Protein AF-A0A2V5ZVC4-F1 (afdb_monomer)

Secondary structure (DSSP, 8-state):
-EEEEEEESSSPPHHHHHHHHHHHTTT-EEEEEE-TTS-SS---TTPPTT-EEEEE-HHHHHHSS-HHHHHSPSSSGGGHHHHHHHHHHTT-SEEEE--SS-SS-SS-TTTT-GGG---SS----S--------

pLDDT: mean 81.09, std 23.14, range [32.84, 98.31]

Structure (mmCIF, N/CA/C/O backbone):
data_AF-A0A2V5ZVC4-F1
#
_entry.id   AF-A0A2V5ZVC4-F1
#
loop_
_atom_site.group_PDB
_atom_site.id
_atom_site.type_symbol
_atom_site.label_atom_id
_atom_site.label_alt_id
_atom_site.label_comp_id
_atom_site.label_asym_id
_atom_site.label_entity_id
_atom_site.label_seq_id
_atom_site.pdbx_PDB_ins_code
_atom_site.Cartn_x
_atom_site.Cartn_y
_atom_site.Cartn_z
_atom_site.occupancy
_atom_site.B_iso_or_equiv
_atom_site.auth_seq_id
_atom_site.auth_comp_id
_atom_site.auth_asym_id
_atom_site.auth_atom_id
_atom_site.pdbx_PDB_model_num
ATOM 1 N N . MET A 1 1 ? -13.219 -1.556 8.756 1.00 85.31 1 MET A N 1
ATOM 2 C CA . MET A 1 1 ? -11.744 -1.547 8.774 1.00 85.31 1 MET A CA 1
ATOM 3 C C . MET A 1 1 ? -11.220 -0.409 7.910 1.00 85.31 1 MET A C 1
ATOM 5 O O . MET A 1 1 ? -11.656 -0.272 6.772 1.00 85.31 1 MET A O 1
ATOM 9 N N . PHE A 1 2 ? -10.322 0.413 8.456 1.00 91.00 2 PHE A N 1
ATOM 10 C CA . PHE A 1 2 ? -9.689 1.528 7.745 1.00 91.00 2 PHE A CA 1
ATOM 11 C C . PHE A 1 2 ? -8.360 1.079 7.133 1.00 91.00 2 PHE A C 1
ATOM 13 O O . PHE A 1 2 ? -7.593 0.376 7.796 1.00 91.00 2 PHE A O 1
ATOM 20 N N . ALA A 1 3 ? -8.062 1.508 5.909 1.00 94.94 3 ALA A N 1
ATOM 21 C CA . ALA A 1 3 ? -6.756 1.305 5.303 1.00 94.94 3 ALA A CA 1
ATOM 22 C C . ALA A 1 3 ? -6.143 2.589 4.751 1.00 94.94 3 ALA A C 1
ATOM 24 O O . ALA A 1 3 ? -6.845 3.451 4.228 1.00 94.94 3 ALA A O 1
ATOM 25 N N . ALA A 1 4 ? -4.818 2.678 4.808 1.00 96.44 4 ALA A N 1
ATOM 26 C CA . ALA A 1 4 ? -4.054 3.610 3.998 1.00 96.44 4 ALA A CA 1
ATOM 27 C C . ALA A 1 4 ? -3.289 2.859 2.904 1.00 96.44 4 ALA A C 1
ATOM 29 O O . ALA A 1 4 ? -2.790 1.756 3.135 1.00 96.44 4 ALA A O 1
ATOM 30 N N . VAL A 1 5 ? -3.166 3.465 1.726 1.00 97.44 5 VAL A N 1
ATOM 31 C CA . VAL A 1 5 ? -2.382 2.924 0.612 1.00 97.44 5 VAL A CA 1
ATOM 32 C C . VAL A 1 5 ? -1.302 3.906 0.185 1.00 97.44 5 VAL A C 1
ATOM 34 O O . VAL A 1 5 ? -1.553 5.107 0.047 1.00 97.44 5 VAL A O 1
ATOM 37 N N . ILE A 1 6 ? -0.097 3.385 -0.038 1.00 96.56 6 ILE A N 1
ATOM 38 C CA . ILE A 1 6 ? 1.057 4.157 -0.508 1.00 96.56 6 ILE A CA 1
ATOM 39 C C . ILE A 1 6 ? 1.833 3.374 -1.572 1.00 96.56 6 ILE A C 1
ATOM 41 O O . ILE A 1 6 ? 1.727 2.150 -1.684 1.00 96.56 6 ILE A O 1
ATOM 45 N N . THR A 1 7 ? 2.661 4.088 -2.328 1.00 95.06 7 THR A N 1
ATOM 46 C CA . THR A 1 7 ? 3.785 3.513 -3.083 1.00 95.06 7 THR A CA 1
ATOM 47 C C . THR A 1 7 ? 5.095 3.881 -2.411 1.00 95.06 7 THR A C 1
ATOM 49 O O . THR A 1 7 ? 5.153 4.919 -1.759 1.00 95.06 7 THR A O 1
ATOM 52 N N . THR A 1 8 ? 6.142 3.076 -2.593 1.00 95.25 8 THR A N 1
ATOM 53 C CA . THR A 1 8 ? 7.470 3.410 -2.065 1.00 95.25 8 THR A CA 1
ATOM 54 C C . THR A 1 8 ? 8.618 2.891 -2.929 1.00 95.25 8 THR A C 1
ATOM 56 O O . THR A 1 8 ? 8.545 1.817 -3.535 1.00 95.25 8 THR A O 1
ATOM 59 N N . ILE A 1 9 ? 9.711 3.654 -2.934 1.00 94.44 9 ILE A N 1
ATOM 60 C CA . ILE A 1 9 ? 11.035 3.231 -3.412 1.00 94.44 9 ILE A CA 1
ATOM 61 C C . ILE A 1 9 ? 12.108 3.336 -2.321 1.00 94.44 9 ILE A C 1
ATOM 63 O O . ILE A 1 9 ? 13.297 3.301 -2.619 1.00 94.44 9 ILE A O 1
ATOM 67 N N . GLN A 1 10 ? 11.712 3.482 -1.060 1.00 94.12 10 GLN A N 1
ATOM 68 C CA . GLN A 1 10 ? 12.632 3.760 0.037 1.00 94.12 10 GLN A CA 1
ATOM 69 C C . GLN A 1 10 ? 12.221 3.027 1.312 1.00 94.12 10 GLN A C 1
ATOM 71 O O . GLN A 1 10 ? 11.132 2.470 1.419 1.00 94.12 10 GLN A O 1
ATOM 76 N N . GLU A 1 11 ? 13.127 3.004 2.284 1.00 95.50 11 GLU A N 1
ATOM 77 C CA . GLU A 1 11 ? 12.814 2.509 3.623 1.00 95.50 11 GLU A CA 1
ATOM 78 C C . GLU A 1 11 ? 11.724 3.370 4.291 1.00 95.50 11 GLU A C 1
ATOM 80 O O . GLU A 1 11 ? 11.567 4.548 3.940 1.00 95.50 11 GLU A O 1
ATOM 85 N N . PRO A 1 12 ? 10.980 2.826 5.275 1.00 95.31 12 PRO A N 1
ATOM 86 C CA . PRO A 1 12 ? 9.913 3.556 5.948 1.00 95.31 12 PRO A CA 1
ATOM 87 C C . PRO A 1 12 ? 10.353 4.932 6.459 1.00 95.31 12 PRO A C 1
ATOM 89 O O . PRO A 1 12 ? 11.258 5.059 7.287 1.00 95.31 12 PRO A O 1
ATOM 92 N N . THR A 1 13 ? 9.674 5.984 5.999 1.00 93.81 13 THR A N 1
ATOM 93 C CA . THR A 1 13 ? 9.965 7.351 6.439 1.00 93.81 13 THR A CA 1
ATOM 94 C C . THR A 1 13 ? 9.370 7.645 7.809 1.00 93.81 13 THR A C 1
ATOM 96 O O . THR A 1 13 ? 8.464 6.966 8.291 1.00 93.81 13 THR A O 1
ATOM 99 N N . ARG A 1 14 ? 9.805 8.754 8.419 1.00 90.88 14 ARG A N 1
ATOM 100 C CA . ARG A 1 14 ? 9.161 9.293 9.629 1.00 90.88 14 ARG A CA 1
ATOM 101 C C . ARG A 1 14 ? 7.669 9.582 9.425 1.00 90.88 14 ARG A C 1
ATOM 103 O O . ARG A 1 14 ? 6.910 9.480 10.383 1.00 90.88 14 ARG A O 1
ATOM 110 N N . GLY A 1 15 ? 7.260 9.968 8.213 1.00 90.19 15 GLY A N 1
ATOM 111 C CA . GLY A 1 15 ? 5.852 10.181 7.874 1.00 90.19 15 GLY A CA 1
ATOM 112 C C . GLY A 1 15 ? 5.071 8.870 7.903 1.00 90.19 15 GLY A C 1
ATOM 113 O O . GLY A 1 15 ? 4.027 8.794 8.545 1.00 90.19 15 GLY A O 1
ATOM 114 N N . VAL A 1 16 ? 5.632 7.816 7.307 1.00 94.12 16 VAL A N 1
ATOM 115 C CA . VAL A 1 16 ? 5.033 6.475 7.323 1.00 94.12 16 VAL A CA 1
ATOM 116 C C . VAL A 1 16 ? 4.952 5.905 8.739 1.00 94.12 16 VAL A C 1
ATOM 118 O O . VAL A 1 16 ? 3.924 5.345 9.097 1.00 94.12 16 VAL A O 1
ATOM 121 N N . VAL A 1 17 ? 5.980 6.084 9.575 1.00 94.19 17 VAL A N 1
ATOM 122 C CA . VAL A 1 17 ? 5.931 5.650 10.986 1.00 94.19 17 VAL A CA 1
ATOM 123 C C . VAL A 1 17 ? 4.737 6.281 11.714 1.00 94.19 17 VAL A C 1
ATOM 125 O O . VAL A 1 17 ? 3.950 5.563 12.320 1.00 94.19 17 VAL A O 1
ATOM 128 N N . LYS A 1 18 ? 4.533 7.597 11.571 1.00 92.38 18 LYS A N 1
ATOM 129 C CA . LYS A 1 18 ? 3.371 8.292 12.156 1.00 92.38 18 LYS A CA 1
ATOM 130 C C . LYS A 1 18 ? 2.036 7.824 11.580 1.00 92.38 18 LYS A C 1
ATOM 132 O O . LYS A 1 18 ? 1.039 7.771 12.293 1.00 92.38 18 LYS A O 1
ATOM 137 N N . LEU A 1 19 ? 1.997 7.505 10.287 1.00 91.38 19 LEU A N 1
ATOM 138 C CA . LEU A 1 19 ? 0.805 6.943 9.655 1.00 91.38 19 LEU A CA 1
ATOM 139 C C . LEU A 1 19 ? 0.459 5.577 10.261 1.00 91.38 19 LEU A C 1
ATOM 141 O O . LEU A 1 19 ? -0.701 5.331 10.578 1.00 91.38 19 LEU A O 1
ATOM 145 N N . VAL A 1 20 ? 1.458 4.716 10.470 1.00 94.81 20 VAL A N 1
ATOM 146 C CA . VAL A 1 20 ? 1.284 3.416 11.133 1.00 94.81 20 VAL A CA 1
ATOM 147 C C . VAL A 1 20 ? 0.791 3.592 12.570 1.00 94.81 20 VAL A C 1
ATOM 149 O O . VAL A 1 20 ? -0.143 2.899 12.955 1.00 94.81 20 VAL A O 1
ATOM 152 N N . GLU A 1 21 ? 1.343 4.543 13.332 1.00 90.31 21 GLU A N 1
ATOM 153 C CA . GLU A 1 21 ? 0.851 4.890 14.679 1.00 90.31 21 GLU A CA 1
ATOM 154 C C . GLU A 1 21 ? -0.639 5.273 14.658 1.00 90.31 21 GLU A C 1
ATOM 156 O O . GLU A 1 21 ? -1.423 4.760 15.450 1.00 90.31 21 GLU A O 1
ATOM 161 N N . LYS A 1 22 ? -1.060 6.117 13.708 1.00 90.44 22 LYS A N 1
ATOM 162 C CA . LYS A 1 22 ? -2.461 6.554 13.575 1.00 90.44 22 LYS A CA 1
ATOM 163 C C . LYS A 1 22 ? -3.411 5.432 13.167 1.00 90.44 22 LYS A C 1
ATOM 165 O O . LYS A 1 22 ? -4.534 5.368 13.657 1.00 90.44 22 LYS A O 1
ATOM 170 N N . LEU A 1 23 ? -2.968 4.547 12.279 1.00 90.69 23 LEU A N 1
ATOM 171 C CA . LEU A 1 23 ? -3.734 3.363 11.894 1.00 90.69 23 LEU A CA 1
ATOM 172 C C . LEU A 1 23 ? -3.835 2.361 13.049 1.00 90.69 23 LEU A C 1
ATOM 174 O O . LEU A 1 23 ? -4.877 1.734 13.215 1.00 90.69 23 LEU A O 1
ATOM 178 N N . ALA A 1 24 ? -2.790 2.225 13.867 1.00 92.81 24 ALA A N 1
ATOM 179 C CA . ALA A 1 24 ? -2.805 1.334 15.023 1.00 92.81 24 ALA A CA 1
ATOM 180 C C . ALA A 1 24 ? -3.893 1.718 16.040 1.00 92.81 24 ALA A C 1
ATOM 182 O O . ALA A 1 24 ? -4.523 0.829 16.609 1.00 92.81 24 ALA A O 1
ATOM 183 N N . GLU A 1 25 ? -4.181 3.016 16.208 1.00 91.00 25 GLU A N 1
ATOM 184 C CA . GLU A 1 25 ? -5.251 3.516 17.092 1.00 91.00 25 GLU A CA 1
ATOM 185 C C . GLU A 1 25 ? -6.649 2.961 16.736 1.00 91.00 25 GLU A C 1
ATOM 187 O O . GLU A 1 25 ? -7.524 2.930 17.599 1.00 91.00 25 GLU A O 1
ATOM 192 N N . CYS A 1 26 ? -6.866 2.490 15.500 1.00 88.50 26 CYS A N 1
ATOM 193 C CA . CYS A 1 26 ? -8.131 1.895 15.047 1.00 88.50 26 CYS A CA 1
ATOM 194 C C . CYS A 1 26 ? -8.011 0.467 14.494 1.00 88.50 26 CYS A C 1
ATOM 196 O O . CYS A 1 26 ? -8.937 -0.009 13.831 1.00 88.50 26 CYS A O 1
ATOM 198 N N . GLY A 1 27 ? -6.894 -0.229 14.733 1.00 93.00 27 GLY A N 1
ATOM 199 C CA . GLY A 1 27 ? -6.691 -1.576 14.185 1.00 93.00 27 GLY A CA 1
ATOM 200 C C . GLY A 1 27 ? -6.597 -1.602 12.652 1.00 93.00 27 GLY A C 1
ATOM 201 O O . GLY A 1 27 ? -7.072 -2.543 12.013 1.00 93.00 27 GLY A O 1
ATOM 202 N N . GLY A 1 28 ? -6.085 -0.525 12.054 1.00 94.19 28 GLY A N 1
ATOM 203 C CA . GLY A 1 28 ? -6.070 -0.293 10.615 1.00 94.19 28 GLY A CA 1
ATOM 204 C C . GLY A 1 28 ? -5.023 -1.100 9.842 1.00 94.19 28 GLY A C 1
ATOM 205 O O . GLY A 1 28 ? -4.195 -1.827 10.397 1.00 94.19 28 GLY A O 1
ATOM 206 N N . LEU A 1 29 ? -5.069 -0.938 8.520 1.00 97.25 29 LEU A N 1
ATOM 207 C CA . LEU A 1 29 ? -4.190 -1.592 7.552 1.00 97.25 29 LEU A CA 1
ATOM 208 C C . LEU A 1 29 ? -3.386 -0.550 6.765 1.00 97.25 29 LEU A C 1
ATOM 210 O O . LEU A 1 29 ? -3.949 0.362 6.173 1.00 97.25 29 LEU A O 1
ATOM 214 N N . LEU A 1 30 ? -2.072 -0.708 6.684 1.00 97.88 30 LEU A N 1
ATOM 215 C CA . LEU A 1 30 ? -1.248 -0.023 5.695 1.00 97.88 30 LEU A CA 1
ATOM 216 C C . LEU A 1 30 ? -0.907 -1.002 4.569 1.00 97.88 30 LEU A C 1
ATOM 218 O O . LEU A 1 30 ? -0.262 -2.017 4.821 1.00 97.88 30 LEU A O 1
ATOM 222 N N . VAL A 1 31 ? -1.283 -0.682 3.331 1.00 98.31 31 VAL A N 1
ATOM 223 C CA . VAL A 1 31 ? -0.842 -1.425 2.141 1.00 98.31 31 VAL A CA 1
ATOM 224 C C . VAL A 1 31 ? 0.194 -0.608 1.382 1.00 98.31 31 VAL A C 1
ATOM 226 O O . VAL A 1 31 ? -0.037 0.544 1.011 1.00 98.31 31 VAL A O 1
ATOM 229 N N . VAL A 1 32 ? 1.349 -1.212 1.132 1.00 98.19 32 VAL A N 1
ATOM 230 C CA . VAL A 1 32 ? 2.516 -0.549 0.553 1.00 98.19 32 VAL A CA 1
ATOM 231 C C . VAL A 1 32 ? 2.896 -1.248 -0.745 1.00 98.19 32 VAL A C 1
ATOM 233 O O . VAL A 1 32 ? 3.381 -2.378 -0.726 1.00 98.19 32 VAL A O 1
ATOM 236 N N . ALA A 1 33 ? 2.712 -0.579 -1.882 1.00 97.75 33 ALA A N 1
ATOM 237 C CA . ALA A 1 33 ? 3.213 -1.060 -3.167 1.00 97.75 33 ALA A CA 1
ATOM 238 C C . ALA A 1 33 ? 4.676 -0.628 -3.361 1.00 97.75 33 ALA A C 1
ATOM 240 O O . ALA A 1 33 ? 4.964 0.550 -3.581 1.00 97.75 33 ALA A O 1
ATOM 241 N N . GLY A 1 34 ? 5.606 -1.580 -3.294 1.00 96.69 34 GLY A N 1
ATOM 242 C CA . GLY A 1 34 ? 7.006 -1.340 -3.641 1.00 96.69 34 GLY A CA 1
ATOM 243 C C . GLY A 1 34 ? 7.224 -1.194 -5.151 1.00 96.69 34 GLY A C 1
ATOM 244 O O . GLY A 1 34 ? 6.420 -1.648 -5.965 1.00 96.69 34 GLY A O 1
ATOM 245 N N . ASP A 1 35 ? 8.345 -0.606 -5.548 1.00 95.00 35 ASP A N 1
ATOM 246 C CA . ASP A 1 35 ? 8.788 -0.572 -6.947 1.00 95.00 35 ASP A CA 1
ATOM 247 C C . ASP A 1 35 ? 10.261 -1.014 -7.064 1.00 95.00 35 ASP A C 1
ATOM 249 O O . ASP A 1 35 ? 10.903 -1.342 -6.069 1.00 95.00 35 ASP A O 1
ATOM 253 N N . LYS A 1 36 ? 10.818 -1.052 -8.279 1.00 91.38 36 LYS A N 1
ATOM 254 C CA . LYS A 1 36 ? 12.140 -1.623 -8.598 1.00 91.38 36 LYS A CA 1
ATOM 255 C C . LYS A 1 36 ? 13.302 -1.062 -7.771 1.00 91.38 36 LYS A C 1
ATOM 257 O O . LYS A 1 36 ? 14.280 -1.771 -7.565 1.00 91.38 36 LYS A O 1
ATOM 262 N N . GLN A 1 37 ? 13.227 0.203 -7.367 1.00 88.12 37 GLN A N 1
ATOM 263 C CA . GLN A 1 37 ? 14.266 0.859 -6.559 1.00 88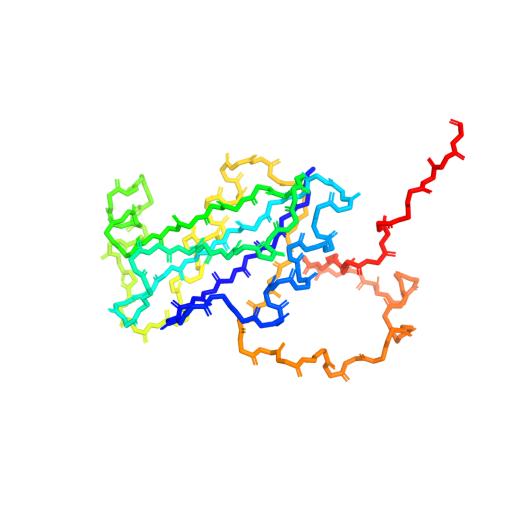.12 37 GLN A CA 1
ATOM 264 C C . GLN A 1 37 ? 14.028 0.708 -5.048 1.00 88.12 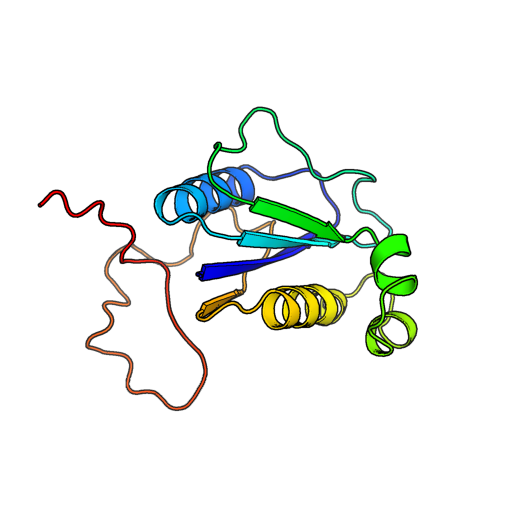37 GLN A C 1
ATOM 266 O O . GLN A 1 37 ? 14.876 1.114 -4.263 1.00 88.12 37 GLN A O 1
ATOM 271 N N . GLY A 1 38 ? 12.883 0.144 -4.656 1.00 82.25 38 GLY A N 1
ATOM 272 C CA . GLY A 1 38 ? 12.453 0.022 -3.273 1.00 82.25 38 GLY A CA 1
ATOM 273 C C . GLY A 1 38 ? 13.127 -1.092 -2.487 1.00 82.25 38 GLY A C 1
ATOM 274 O O . GLY A 1 38 ? 13.855 -1.921 -3.044 1.00 82.25 38 GLY A O 1
ATOM 275 N N . PRO A 1 39 ? 12.878 -1.120 -1.170 1.00 88.06 39 PRO A N 1
ATOM 276 C CA . PRO A 1 39 ? 13.481 -2.108 -0.300 1.00 88.06 39 PRO A CA 1
ATOM 277 C C . PRO A 1 39 ? 12.882 -3.496 -0.560 1.00 88.06 39 PRO A C 1
ATOM 279 O O . PRO A 1 39 ? 11.731 -3.639 -0.974 1.00 88.06 39 PRO A O 1
ATOM 282 N N . ALA A 1 40 ? 13.657 -4.547 -0.286 1.00 88.19 40 ALA A N 1
ATOM 283 C CA . ALA A 1 40 ? 13.165 -5.927 -0.376 1.00 88.19 40 ALA A CA 1
ATOM 284 C C . ALA A 1 40 ? 12.141 -6.254 0.728 1.00 88.19 40 ALA A C 1
ATOM 286 O O . ALA A 1 40 ? 11.326 -7.165 0.586 1.00 88.19 40 ALA A O 1
ATOM 287 N N . HIS A 1 41 ? 12.182 -5.504 1.830 1.00 92.56 41 HIS A N 1
ATOM 288 C CA . HIS A 1 41 ? 11.284 -5.628 2.968 1.00 92.56 41 HIS A CA 1
ATOM 289 C C . HIS A 1 41 ? 10.915 -4.237 3.468 1.00 92.56 41 HIS A C 1
ATOM 291 O O . HIS A 1 41 ? 11.758 -3.354 3.483 1.00 92.56 41 HIS A O 1
ATOM 297 N N . PHE A 1 42 ? 9.689 -4.057 3.948 1.00 95.81 42 PHE A N 1
ATOM 298 C CA . PHE A 1 42 ? 9.246 -2.780 4.501 1.00 95.81 42 PHE A CA 1
ATOM 299 C C . PHE A 1 42 ? 8.980 -2.934 5.997 1.00 95.81 42 PHE A C 1
ATOM 301 O O . PHE A 1 42 ? 7.900 -3.352 6.416 1.00 95.81 42 PHE A O 1
ATOM 308 N N . ARG A 1 43 ? 10.013 -2.701 6.812 1.00 94.69 43 ARG A N 1
ATOM 309 C CA . ARG A 1 43 ? 9.983 -2.933 8.263 1.00 94.69 43 ARG A CA 1
ATOM 310 C C . ARG A 1 43 ? 10.675 -1.798 9.001 1.00 94.69 43 ARG A C 1
ATOM 312 O O . ARG A 1 43 ? 11.657 -1.246 8.524 1.00 94.69 43 ARG A O 1
ATOM 319 N N . SER A 1 44 ? 10.191 -1.490 10.197 1.00 94.75 44 SER A N 1
ATOM 320 C CA . SER A 1 44 ? 10.811 -0.522 11.096 1.00 94.75 44 SER A CA 1
ATOM 321 C C . SER A 1 44 ? 10.593 -0.949 12.540 1.00 94.75 44 SER A C 1
ATOM 323 O O . SER A 1 44 ? 9.500 -1.383 12.893 1.00 94.75 44 SER A O 1
ATOM 325 N N . GLN A 1 45 ? 11.606 -0.769 13.390 1.00 95.44 45 GLN A N 1
ATOM 326 C CA . GLN A 1 45 ? 11.480 -0.955 14.844 1.00 95.44 45 GLN A CA 1
ATOM 327 C C . GLN A 1 45 ? 10.502 0.042 15.493 1.00 95.44 45 GLN A C 1
ATOM 329 O O . GLN A 1 45 ? 10.143 -0.114 16.652 1.00 95.44 45 GLN A O 1
ATOM 334 N N . HIS A 1 46 ? 10.113 1.090 14.760 1.00 94.44 46 HIS A N 1
ATOM 335 C CA . HIS A 1 46 ? 9.201 2.133 15.222 1.00 94.44 46 HIS A CA 1
ATOM 336 C C . HIS A 1 46 ? 7.754 1.918 14.767 1.00 94.44 46 HIS A C 1
ATOM 338 O O . HIS A 1 46 ? 6.906 2.755 15.051 1.00 94.44 46 HIS A O 1
ATOM 344 N N . PHE A 1 47 ? 7.453 0.848 14.030 1.00 95.75 47 PHE A N 1
ATOM 345 C CA . PHE A 1 47 ? 6.068 0.543 13.690 1.00 95.75 47 PHE A CA 1
ATOM 346 C C . PHE A 1 47 ? 5.302 0.122 14.939 1.00 95.75 47 PHE A C 1
ATOM 348 O O . PHE A 1 47 ? 5.681 -0.832 15.615 1.00 95.75 47 PHE A O 1
ATOM 355 N N . ALA A 1 48 ? 4.233 0.861 15.231 1.00 89.44 48 ALA A N 1
ATOM 356 C CA . ALA A 1 48 ? 3.336 0.555 16.329 1.00 89.44 48 ALA A CA 1
ATOM 357 C C . ALA A 1 48 ? 2.669 -0.813 16.123 1.00 89.44 48 ALA A C 1
ATOM 359 O O . ALA A 1 48 ? 2.242 -1.157 15.017 1.00 89.44 48 ALA A O 1
ATOM 360 N N . GLU A 1 49 ? 2.553 -1.575 17.210 1.00 94.25 49 GLU A N 1
ATOM 361 C CA . GLU A 1 49 ? 1.705 -2.763 17.249 1.00 94.25 49 GLU A CA 1
ATOM 362 C C . GLU A 1 49 ? 0.234 -2.368 17.054 1.00 94.25 49 GLU A C 1
ATOM 364 O O . GLU A 1 49 ? -0.166 -1.248 17.360 1.00 94.25 49 GLU A O 1
ATOM 369 N N . GLY A 1 50 ? -0.584 -3.285 16.537 1.00 91.75 50 GLY A N 1
ATOM 370 C CA . GLY A 1 50 ? -2.006 -3.028 16.284 1.00 91.75 50 GLY A CA 1
ATOM 371 C C . GLY A 1 50 ? -2.320 -2.462 14.897 1.00 91.75 50 GLY A C 1
ATOM 372 O O . GLY A 1 50 ? -3.484 -2.436 14.518 1.00 91.75 50 GLY A O 1
ATOM 373 N N . CYS A 1 51 ? -1.318 -2.091 14.096 1.00 94.56 51 CYS A N 1
ATOM 374 C CA . CYS A 1 51 ? -1.490 -1.829 12.666 1.00 94.56 51 CYS A CA 1
ATOM 375 C C . CYS A 1 51 ? -0.982 -3.020 11.845 1.00 94.56 51 CYS A C 1
ATOM 377 O O . CYS A 1 51 ? 0.156 -3.467 12.014 1.00 94.56 51 CYS A O 1
ATOM 379 N N . ARG A 1 52 ? -1.806 -3.527 10.924 1.00 97.06 52 ARG A N 1
ATOM 380 C CA . ARG A 1 52 ? -1.351 -4.508 9.932 1.00 97.06 52 ARG A CA 1
ATOM 381 C C . ARG A 1 52 ? -0.612 -3.769 8.821 1.00 97.06 52 ARG A C 1
ATOM 383 O O . ARG A 1 52 ? -1.150 -2.824 8.259 1.00 97.06 52 ARG A O 1
ATOM 390 N N . VAL A 1 53 ? 0.589 -4.218 8.467 1.00 97.88 53 VAL A N 1
ATOM 391 C CA . VAL A 1 53 ? 1.355 -3.650 7.350 1.00 97.88 53 VAL A CA 1
ATOM 392 C C . VAL A 1 53 ? 1.581 -4.722 6.293 1.00 97.88 53 VAL A C 1
ATOM 394 O O . VAL A 1 53 ? 2.337 -5.668 6.510 1.00 97.88 53 VAL A O 1
ATOM 397 N N . ASP A 1 54 ? 0.950 -4.542 5.138 1.00 97.94 54 ASP A N 1
ATOM 398 C CA . ASP A 1 54 ? 1.088 -5.413 3.979 1.00 97.94 54 ASP A CA 1
ATOM 399 C C . ASP A 1 54 ? 2.001 -4.750 2.950 1.00 97.94 54 ASP A C 1
ATOM 401 O O . ASP A 1 54 ? 1.623 -3.795 2.270 1.00 97.94 54 ASP A O 1
ATOM 405 N N . PHE A 1 55 ? 3.220 -5.268 2.826 1.00 98.25 55 PHE A N 1
ATOM 406 C CA . PHE A 1 55 ? 4.152 -4.842 1.791 1.00 98.25 55 PHE A CA 1
ATOM 407 C C . PHE A 1 55 ? 4.070 -5.762 0.580 1.00 98.25 55 PHE A C 1
ATOM 409 O O . PHE A 1 55 ? 4.291 -6.965 0.693 1.00 98.25 55 PHE A O 1
ATOM 416 N N . LEU A 1 56 ? 3.787 -5.175 -0.579 1.00 97.62 56 LEU A N 1
ATOM 417 C CA . LEU A 1 56 ? 3.737 -5.854 -1.864 1.00 97.62 56 LEU A CA 1
ATOM 418 C C . LEU A 1 56 ? 4.996 -5.484 -2.646 1.00 97.62 56 LEU A C 1
ATOM 420 O O . LEU A 1 56 ? 5.024 -4.453 -3.334 1.00 97.62 56 LEU A O 1
ATOM 424 N N . ALA A 1 57 ? 6.044 -6.308 -2.551 1.00 96.94 57 ALA A N 1
ATOM 425 C CA . ALA A 1 57 ? 7.225 -6.117 -3.384 1.00 96.94 57 ALA A CA 1
ATOM 426 C C . ALA A 1 57 ? 6.849 -6.265 -4.866 1.00 96.94 57 ALA A C 1
ATOM 428 O O . ALA A 1 57 ? 5.841 -6.881 -5.216 1.00 96.94 57 ALA A O 1
ATOM 429 N N . LEU A 1 58 ? 7.667 -5.722 -5.769 1.00 95.94 58 LEU A N 1
ATOM 430 C CA . LEU 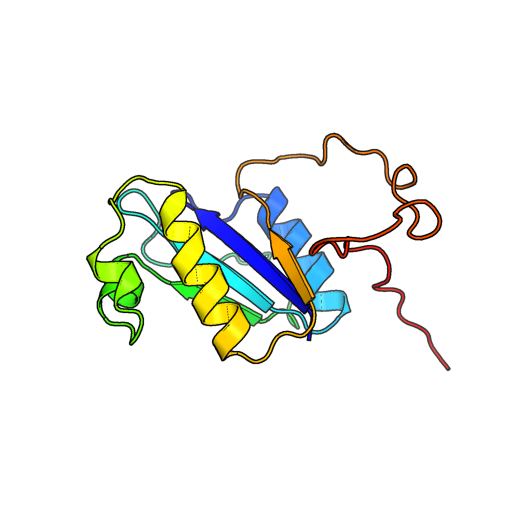A 1 58 ? 7.359 -5.743 -7.202 1.00 95.94 58 LEU A CA 1
ATOM 431 C C . LEU A 1 58 ? 7.104 -7.170 -7.733 1.00 95.94 58 LEU A C 1
ATOM 433 O O . LEU A 1 58 ? 6.212 -7.379 -8.556 1.00 95.94 58 LEU A O 1
ATOM 437 N N . ALA A 1 59 ? 7.860 -8.153 -7.234 1.00 95.62 59 ALA A N 1
ATOM 438 C CA . ALA A 1 59 ? 7.668 -9.562 -7.567 1.00 95.62 59 ALA A CA 1
ATOM 439 C C . ALA A 1 59 ? 6.328 -10.108 -7.041 1.00 95.62 59 ALA A C 1
ATOM 441 O O . ALA A 1 59 ? 5.611 -10.765 -7.794 1.00 95.62 59 ALA A O 1
ATOM 442 N N . ASP A 1 60 ? 5.956 -9.772 -5.803 1.00 96.69 60 ASP A N 1
ATOM 443 C CA . ASP A 1 60 ? 4.695 -10.197 -5.183 1.00 96.69 60 ASP A CA 1
ATOM 444 C C . ASP A 1 60 ? 3.488 -9.602 -5.913 1.00 96.69 60 ASP A C 1
ATOM 446 O O . ASP A 1 60 ? 2.506 -10.295 -6.170 1.00 96.69 60 ASP A O 1
ATOM 450 N N . GLN A 1 61 ? 3.585 -8.340 -6.351 1.00 97.19 61 GLN A N 1
ATOM 451 C CA . GLN A 1 61 ? 2.570 -7.727 -7.209 1.00 97.19 61 GLN A CA 1
ATOM 452 C C . GLN A 1 61 ? 2.397 -8.532 -8.500 1.00 97.19 61 GLN A C 1
ATOM 454 O O . GLN A 1 61 ? 1.276 -8.860 -8.877 1.00 97.19 61 GLN A O 1
ATOM 459 N N . HIS A 1 62 ? 3.492 -8.879 -9.181 1.00 96.56 62 HIS A N 1
ATOM 460 C CA . HIS A 1 62 ? 3.434 -9.648 -10.426 1.00 96.56 62 HIS A CA 1
ATOM 461 C C . HIS A 1 62 ? 2.904 -11.076 -10.245 1.00 96.56 62 HIS A C 1
ATOM 463 O O . HIS A 1 62 ? 2.238 -11.582 -11.156 1.00 96.56 62 HIS A O 1
ATOM 469 N N . ALA A 1 63 ? 3.185 -11.692 -9.095 1.00 97.19 63 ALA A N 1
ATOM 470 C CA . ALA A 1 63 ? 2.707 -13.018 -8.712 1.00 97.19 63 ALA A CA 1
ATOM 471 C C . ALA A 1 63 ? 1.261 -13.021 -8.185 1.00 97.19 63 ALA A C 1
ATOM 473 O O . ALA A 1 63 ? 0.661 -14.087 -8.072 1.00 97.19 63 ALA A O 1
ATOM 474 N N . SER A 1 64 ? 0.695 -11.849 -7.883 1.00 96.00 64 SER A N 1
ATOM 475 C CA . SER A 1 64 ? -0.684 -11.725 -7.414 1.00 96.00 64 SER A CA 1
ATOM 476 C C . SER A 1 64 ? -1.717 -12.101 -8.485 1.00 96.00 64 SER A C 1
ATOM 478 O O . SER A 1 64 ? -1.446 -12.153 -9.695 1.00 96.00 64 SER A O 1
ATOM 480 N N . GLU A 1 65 ? -2.950 -12.300 -8.024 1.00 95.94 65 GLU A N 1
ATOM 481 C CA . GLU A 1 65 ? -4.129 -12.528 -8.864 1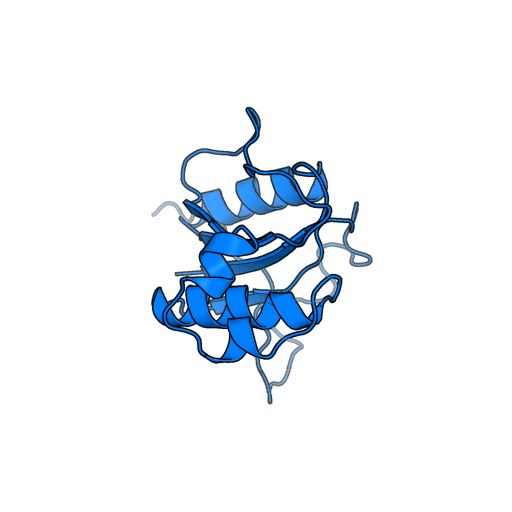.00 95.94 65 GLU A CA 1
ATOM 482 C C . GLU A 1 65 ? -4.507 -11.315 -9.732 1.00 95.94 65 GLU A C 1
ATOM 484 O O . GLU A 1 65 ? -5.258 -11.442 -10.698 1.00 95.94 65 GLU A O 1
ATOM 489 N N . PHE A 1 66 ? -3.942 -10.135 -9.457 1.00 96.56 66 PHE A N 1
ATOM 490 C CA . PHE A 1 66 ? -4.265 -8.918 -10.187 1.00 96.56 66 PHE A CA 1
ATOM 491 C C . PHE A 1 66 ? -3.551 -8.870 -11.543 1.00 96.56 66 PHE A C 1
ATOM 493 O O . PHE A 1 66 ? -2.385 -8.487 -11.648 1.00 96.56 66 PHE A O 1
ATOM 500 N N . ASP A 1 67 ? -4.287 -9.148 -12.622 1.00 97.00 67 ASP A N 1
ATOM 501 C CA . ASP A 1 67 ? -3.818 -8.961 -14.008 1.00 97.00 67 ASP A CA 1
ATOM 502 C C . ASP A 1 67 ? -3.241 -7.569 -14.271 1.00 97.00 67 ASP A C 1
ATOM 504 O O . ASP A 1 67 ? -2.335 -7.405 -15.094 1.00 97.00 67 ASP A O 1
ATOM 508 N N . LEU A 1 68 ? -3.750 -6.563 -13.557 1.00 96.94 68 LEU A N 1
ATOM 509 C CA . LEU A 1 68 ? -3.266 -5.195 -13.644 1.00 96.94 68 LEU A CA 1
ATOM 510 C C . LEU A 1 68 ? -1.768 -5.100 -13.318 1.00 96.94 68 LEU A C 1
ATOM 512 O O . LEU A 1 68 ? -1.053 -4.370 -14.001 1.00 96.94 68 LEU A O 1
ATOM 516 N N . ALA A 1 69 ? -1.252 -5.889 -12.371 1.00 96.88 69 ALA A N 1
ATOM 517 C CA . ALA A 1 69 ? 0.152 -5.825 -11.964 1.00 96.88 69 ALA A CA 1
ATOM 518 C C . ALA A 1 69 ? 1.120 -6.136 -13.114 1.00 96.88 69 ALA A C 1
ATOM 520 O O . ALA A 1 69 ? 2.204 -5.563 -13.189 1.00 96.88 69 ALA A O 1
ATOM 521 N N . ARG A 1 70 ? 0.718 -7.008 -14.047 1.00 97.19 70 ARG A N 1
ATOM 522 C CA . ARG A 1 70 ? 1.492 -7.366 -15.248 1.00 97.19 70 ARG A CA 1
ATOM 523 C C . ARG A 1 70 ? 1.415 -6.309 -16.356 1.00 97.19 70 ARG A C 1
ATOM 525 O O . ARG A 1 70 ? 2.254 -6.321 -17.250 1.00 97.19 70 ARG A O 1
ATOM 532 N N . LYS A 1 71 ? 0.434 -5.404 -16.300 1.00 97.25 71 LYS A N 1
ATOM 533 C CA . LYS A 1 71 ? 0.192 -4.356 -17.308 1.00 97.25 71 LYS A CA 1
ATOM 534 C C . LYS A 1 71 ? 0.767 -2.998 -16.910 1.00 97.25 71 LYS A C 1
ATOM 536 O O . LYS A 1 71 ? 1.041 -2.179 -17.782 1.00 97.25 71 LYS A O 1
ATOM 541 N N . LEU A 1 72 ? 0.923 -2.744 -15.612 1.00 96.44 72 LEU A N 1
ATOM 542 C CA . LEU A 1 72 ? 1.418 -1.463 -15.120 1.00 96.44 72 LEU A CA 1
ATOM 543 C C . LEU A 1 72 ? 2.924 -1.295 -15.380 1.00 96.44 72 LEU A C 1
ATOM 545 O O . LEU A 1 72 ? 3.702 -2.232 -15.161 1.00 96.44 72 LEU A O 1
ATOM 549 N N . PRO A 1 73 ? 3.371 -0.094 -15.786 1.00 97.00 73 PRO A N 1
ATOM 550 C CA . PRO A 1 73 ? 4.792 0.195 -15.920 1.00 97.00 73 PRO A CA 1
ATOM 551 C C . PRO A 1 73 ? 5.520 0.083 -14.571 1.00 97.00 73 PRO A C 1
ATOM 553 O O . PRO A 1 73 ? 4.948 0.302 -13.504 1.00 97.00 73 PRO A O 1
ATOM 556 N N . VAL A 1 74 ? 6.797 -0.294 -14.627 1.00 96.00 74 VAL A N 1
ATOM 557 C CA . VAL A 1 74 ? 7.734 -0.248 -13.490 1.00 96.00 74 VAL A CA 1
ATOM 558 C C . VAL A 1 74 ? 8.280 1.179 -13.363 1.00 96.00 74 VAL A C 1
ATOM 560 O O . VAL A 1 74 ? 8.488 1.836 -14.383 1.00 96.00 74 VAL A O 1
ATOM 563 N N . GLY A 1 75 ? 8.542 1.653 -12.146 1.00 93.19 75 GLY A N 1
ATOM 564 C CA . GLY A 1 75 ? 9.003 3.020 -11.881 1.00 93.19 75 GLY A CA 1
ATOM 565 C C . GLY A 1 75 ? 7.887 4.053 -12.017 1.00 93.19 75 GLY A C 1
ATOM 566 O O . GLY A 1 75 ? 8.111 5.143 -12.540 1.00 93.19 75 GLY A O 1
ATOM 567 N N . SER A 1 76 ? 6.666 3.694 -11.625 1.00 92.31 76 SER A N 1
ATOM 568 C CA . SER A 1 76 ? 5.483 4.527 -11.833 1.00 92.31 76 SER A CA 1
ATOM 569 C C . SER A 1 76 ? 4.554 4.479 -10.633 1.00 92.31 76 SER A C 1
ATOM 571 O O . SER A 1 76 ? 4.160 3.404 -10.188 1.00 92.31 76 SER A O 1
ATOM 573 N N . TYR A 1 77 ? 4.073 5.651 -10.213 1.00 90.75 77 TYR A N 1
ATOM 574 C CA . TYR A 1 77 ? 3.031 5.786 -9.190 1.00 90.75 77 TYR A CA 1
ATOM 575 C C . TYR A 1 77 ? 1.745 5.016 -9.515 1.00 90.75 77 TYR A C 1
ATOM 577 O O . TYR A 1 77 ? 0.990 4.672 -8.611 1.00 90.75 77 TYR A O 1
ATOM 585 N N . SER A 1 78 ? 1.517 4.659 -10.784 1.00 94.81 78 SER A N 1
ATOM 586 C CA . SER A 1 78 ? 0.399 3.793 -11.172 1.00 94.81 78 SER A CA 1
ATOM 587 C C . SER A 1 78 ? 0.420 2.425 -10.476 1.00 94.81 78 SER A C 1
ATOM 589 O O . SER A 1 78 ? -0.638 1.820 -10.313 1.00 94.81 78 SER A O 1
ATOM 591 N N . ARG A 1 79 ? 1.583 1.963 -9.986 1.00 95.75 79 ARG A N 1
ATOM 592 C CA . ARG A 1 79 ? 1.730 0.759 -9.148 1.00 95.75 79 ARG A CA 1
ATOM 593 C C . ARG A 1 79 ? 0.906 0.824 -7.857 1.00 95.75 79 ARG A C 1
ATOM 595 O O . ARG A 1 79 ? 0.511 -0.229 -7.360 1.00 95.75 79 ARG A O 1
ATOM 602 N N . LYS A 1 80 ? 0.537 2.023 -7.378 1.00 95.75 80 LYS A N 1
ATOM 603 C CA . LYS A 1 80 ? -0.375 2.207 -6.234 1.00 95.75 80 LYS A CA 1
ATOM 604 C C . LYS A 1 80 ? -1.717 1.514 -6.453 1.00 95.75 80 LYS A C 1
ATOM 606 O O . LYS A 1 80 ? -2.271 0.977 -5.502 1.00 95.75 80 LYS A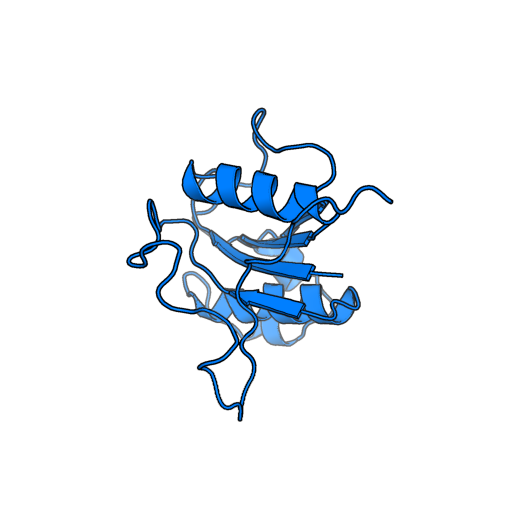 O 1
ATOM 611 N N . ASN A 1 81 ? -2.177 1.408 -7.705 1.00 97.69 81 ASN A N 1
ATOM 612 C CA . ASN A 1 81 ? -3.385 0.664 -8.089 1.00 97.69 81 ASN A CA 1
ATOM 613 C C . ASN A 1 81 ? -3.403 -0.774 -7.553 1.00 97.69 81 ASN A C 1
ATOM 615 O O . ASN A 1 81 ? -4.470 -1.284 -7.227 1.00 97.69 81 ASN A O 1
ATOM 619 N N . ILE A 1 82 ? -2.242 -1.415 -7.397 1.00 98.06 82 ILE A N 1
ATOM 620 C CA . ILE A 1 82 ? -2.165 -2.758 -6.813 1.00 98.06 82 ILE A CA 1
ATOM 621 C C . ILE A 1 82 ? -2.423 -2.736 -5.304 1.00 98.06 82 ILE A C 1
ATOM 623 O O . ILE A 1 82 ? -3.121 -3.611 -4.801 1.00 98.06 82 ILE A O 1
ATOM 627 N N . ALA A 1 83 ? -1.953 -1.707 -4.593 1.00 97.75 83 ALA A N 1
ATOM 628 C CA . ALA A 1 83 ? -2.264 -1.525 -3.178 1.00 97.75 83 ALA A CA 1
ATOM 629 C C . ALA A 1 83 ? -3.762 -1.265 -2.947 1.00 97.75 83 ALA A C 1
ATOM 631 O O . ALA A 1 83 ? -4.323 -1.821 -2.005 1.00 97.75 83 ALA A O 1
ATOM 632 N N . TYR A 1 84 ? -4.436 -0.505 -3.824 1.00 97.94 84 TYR A N 1
ATOM 633 C CA . TYR A 1 84 ? -5.898 -0.357 -3.741 1.00 97.94 84 TYR A CA 1
ATOM 634 C C . TYR A 1 84 ? -6.617 -1.687 -3.914 1.00 97.94 84 TYR A C 1
ATOM 636 O O . TYR A 1 84 ? -7.474 -2.016 -3.102 1.00 97.94 84 TYR A O 1
ATOM 644 N N . LEU A 1 85 ? -6.280 -2.455 -4.957 1.00 97.94 85 LEU A N 1
ATOM 645 C CA . LEU A 1 85 ? -6.924 -3.745 -5.212 1.00 97.94 85 LEU A CA 1
ATOM 646 C C . LEU A 1 85 ? -6.731 -4.706 -4.038 1.00 97.94 85 LEU A C 1
ATOM 648 O O . LEU A 1 85 ? -7.682 -5.361 -3.623 1.00 97.94 85 LEU A O 1
ATOM 652 N N . HIS A 1 86 ? -5.530 -4.731 -3.461 1.00 98.25 86 HIS A N 1
ATOM 653 C CA . HIS A 1 86 ? -5.224 -5.536 -2.283 1.00 98.25 86 HIS A CA 1
ATOM 654 C C . HIS A 1 86 ? -6.006 -5.086 -1.041 1.00 98.25 86 HIS A C 1
ATOM 656 O O . HIS A 1 86 ? -6.574 -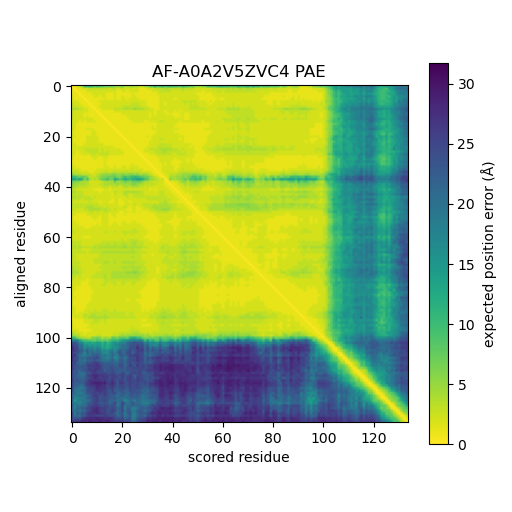5.920 -0.342 1.00 98.25 86 HIS A O 1
ATOM 662 N N . ALA A 1 87 ? -6.104 -3.777 -0.788 1.00 96.69 87 ALA A N 1
ATOM 663 C CA . ALA A 1 87 ? -6.904 -3.239 0.312 1.00 96.69 87 ALA A CA 1
ATOM 664 C C . ALA A 1 87 ? -8.400 -3.564 0.143 1.00 96.69 87 ALA A C 1
ATOM 666 O O . ALA A 1 87 ? -9.049 -4.015 1.084 1.00 96.69 87 ALA A O 1
ATOM 667 N N . ILE A 1 88 ? -8.939 -3.398 -1.068 1.00 95.75 88 ILE A N 1
ATOM 668 C CA . ILE A 1 88 ? -10.332 -3.734 -1.397 1.00 95.75 88 ILE A CA 1
ATOM 669 C C . ILE A 1 88 ? -10.583 -5.235 -1.209 1.00 95.75 88 ILE A C 1
ATOM 671 O O . ILE A 1 88 ? -11.578 -5.613 -0.596 1.00 95.75 88 ILE A O 1
ATOM 675 N N . ALA A 1 89 ? -9.667 -6.093 -1.671 1.00 95.81 89 ALA A N 1
ATOM 676 C CA . ALA A 1 89 ? -9.750 -7.542 -1.476 1.00 95.81 89 ALA A CA 1
ATOM 677 C C . ALA A 1 89 ? -9.692 -7.944 0.010 1.00 95.81 89 ALA A C 1
ATOM 679 O O . ALA A 1 89 ? -10.297 -8.939 0.404 1.00 95.81 89 ALA A O 1
ATOM 680 N N . ALA A 1 90 ? -9.023 -7.147 0.849 1.00 95.38 90 ALA A N 1
ATOM 681 C CA . ALA A 1 90 ? -9.011 -7.317 2.300 1.00 95.38 90 ALA A CA 1
ATOM 682 C C . ALA A 1 90 ? -10.312 -6.856 2.998 1.00 95.38 90 ALA A C 1
ATOM 684 O O . ALA A 1 90 ? -10.418 -6.996 4.215 1.00 95.38 90 ALA A O 1
ATOM 685 N N . GLY A 1 91 ? -11.300 -6.334 2.258 1.00 93.38 91 GLY A N 1
ATOM 686 C CA . GLY A 1 91 ? -12.615 -5.965 2.789 1.00 93.38 91 GLY A CA 1
ATOM 687 C C . GLY A 1 91 ? -12.626 -4.662 3.592 1.00 93.38 91 GLY A C 1
ATOM 688 O O . GLY A 1 91 ? -13.360 -4.553 4.571 1.00 93.38 91 GLY A O 1
ATOM 689 N N . VAL A 1 92 ? -11.783 -3.691 3.228 1.00 90.75 92 VAL A N 1
ATOM 690 C CA . VAL A 1 92 ? -11.730 -2.389 3.913 1.00 90.75 92 VAL A CA 1
ATOM 691 C C . VAL A 1 92 ? -12.988 -1.563 3.619 1.00 90.75 92 VAL A C 1
ATOM 693 O O . VAL A 1 92 ? -13.463 -1.526 2.487 1.00 90.75 92 VAL A O 1
ATOM 696 N N . ASP A 1 93 ? -13.503 -0.866 4.632 1.00 88.50 93 ASP A N 1
ATOM 697 C CA . ASP A 1 93 ? -14.674 0.019 4.501 1.00 88.50 93 ASP A CA 1
ATOM 698 C C . ASP A 1 93 ? -14.260 1.430 4.067 1.00 88.50 93 ASP A C 1
ATOM 700 O O . ASP A 1 93 ? -14.996 2.134 3.375 1.00 88.50 93 ASP A O 1
ATOM 704 N N . PHE A 1 94 ? -13.059 1.841 4.481 1.00 90.88 94 PHE A N 1
ATOM 705 C CA . PHE A 1 94 ? -12.509 3.168 4.242 1.00 90.88 94 PHE A CA 1
ATOM 706 C C . PHE A 1 94 ? -11.075 3.055 3.756 1.00 90.88 94 PHE A C 1
ATOM 708 O O . PHE A 1 94 ? -10.289 2.269 4.291 1.00 90.88 94 PHE A O 1
ATOM 715 N N . LEU A 1 95 ? -10.737 3.860 2.754 1.00 90.81 95 LEU A N 1
ATOM 716 C CA . LEU A 1 95 ? -9.423 3.864 2.140 1.00 90.81 95 LEU A CA 1
ATOM 717 C C . LEU A 1 95 ? -8.917 5.298 2.000 1.00 90.81 95 LEU A C 1
ATOM 719 O O . LEU A 1 95 ? -9.580 6.145 1.403 1.00 90.81 95 LEU A O 1
ATOM 723 N N . TYR A 1 96 ? -7.721 5.536 2.527 1.00 91.81 96 TYR A N 1
ATOM 724 C CA . TYR A 1 96 ? -6.988 6.790 2.427 1.00 91.81 96 TYR A CA 1
ATOM 725 C C . TYR A 1 96 ? -5.735 6.610 1.570 1.00 91.81 96 TYR A C 1
ATOM 727 O O . TYR A 1 96 ? -4.944 5.694 1.778 1.00 91.81 96 TYR A O 1
ATOM 735 N N . GLU A 1 97 ? -5.529 7.490 0.599 1.00 91.50 97 GLU A N 1
ATOM 736 C CA . GLU A 1 97 ? -4.321 7.493 -0.221 1.00 91.50 97 GLU A CA 1
ATOM 737 C C . GLU A 1 97 ? -3.341 8.557 0.275 1.00 91.50 97 GLU A C 1
ATOM 739 O O . GLU A 1 97 ? -3.713 9.711 0.483 1.00 91.50 97 GLU A O 1
ATOM 744 N N . THR A 1 98 ? -2.061 8.201 0.378 1.00 91.88 98 THR A N 1
ATOM 745 C CA . THR A 1 98 ? -0.985 9.189 0.510 1.00 91.88 98 THR A CA 1
ATOM 746 C C . THR A 1 98 ? 0.290 8.727 -0.203 1.00 91.88 98 THR A C 1
ATOM 748 O O . THR A 1 98 ? 0.331 7.660 -0.821 1.00 91.88 98 THR A O 1
ATOM 751 N N . ASP A 1 99 ? 1.324 9.560 -0.156 1.00 89.31 99 ASP A N 1
ATOM 752 C CA . ASP A 1 99 ? 2.689 9.249 -0.583 1.00 89.31 99 ASP A CA 1
ATOM 753 C C . ASP A 1 99 ? 3.597 9.111 0.648 1.00 89.31 99 ASP A C 1
ATOM 755 O O . ASP A 1 99 ? 3.284 9.638 1.724 1.00 89.31 99 ASP A O 1
ATOM 759 N N . ASP A 1 100 ? 4.699 8.377 0.509 1.00 86.94 100 ASP A N 1
ATOM 760 C CA . ASP A 1 100 ? 5.633 8.048 1.592 1.00 86.94 100 ASP A CA 1
ATOM 761 C C . ASP A 1 100 ? 6.651 9.162 1.896 1.00 86.94 100 ASP A C 1
ATOM 763 O O . ASP A 1 100 ? 7.246 9.182 2.979 1.00 86.94 100 ASP A O 1
ATOM 767 N N . ASP A 1 101 ? 6.825 10.109 0.975 1.00 78.62 101 ASP A N 1
ATOM 768 C CA . ASP A 1 101 ? 7.763 11.234 1.041 1.00 78.62 101 ASP A CA 1
ATOM 769 C C . ASP A 1 101 ? 7.173 12.510 1.667 1.00 78.62 101 ASP A C 1
ATOM 771 O O . ASP A 1 101 ? 7.903 13.460 1.972 1.00 78.62 101 ASP A O 1
ATOM 775 N N . LYS A 1 102 ? 5.865 12.531 1.946 1.00 64.31 102 LYS A N 1
ATOM 776 C CA . LYS A 1 102 ? 5.197 13.672 2.583 1.00 64.31 102 LYS A CA 1
ATOM 777 C C . LYS A 1 102 ? 5.552 13.763 4.070 1.00 64.31 102 LYS A C 1
ATOM 779 O O . LYS A 1 102 ? 4.850 13.267 4.950 1.00 64.31 102 LYS A O 1
ATOM 784 N N . VAL A 1 103 ? 6.648 14.461 4.378 1.00 50.59 103 VAL A N 1
ATOM 785 C CA . VAL A 1 103 ? 7.032 14.871 5.743 1.00 50.59 103 VAL A CA 1
ATOM 786 C C . VAL A 1 103 ? 6.282 16.150 6.129 1.00 50.59 103 VAL A C 1
ATOM 788 O O . VAL A 1 103 ? 6.869 17.218 6.256 1.00 50.59 103 VAL A O 1
ATOM 791 N N . SER A 1 104 ? 4.966 16.025 6.277 1.00 44.28 104 SER A N 1
ATOM 792 C CA . SER A 1 104 ? 3.981 16.961 6.857 1.00 44.28 104 SER A CA 1
ATOM 793 C C . SER A 1 104 ? 2.747 16.979 5.961 1.00 44.28 104 SER A C 1
ATOM 795 O O . SER A 1 104 ? 2.890 17.076 4.741 1.00 44.28 104 SER A O 1
ATOM 797 N N . PRO A 1 105 ? 1.530 16.948 6.519 1.00 41.38 105 PRO A N 1
ATOM 798 C CA . PRO A 1 105 ? 0.391 17.424 5.757 1.00 41.38 105 PRO A CA 1
ATOM 799 C C . PRO A 1 105 ? 0.624 18.911 5.413 1.00 41.38 105 PRO A C 1
ATOM 801 O O . PRO A 1 105 ? 1.098 19.654 6.274 1.00 41.38 105 PRO A O 1
ATOM 804 N N . PRO A 1 106 ? 0.271 19.399 4.210 1.00 41.09 106 PRO A N 1
ATOM 805 C CA . PRO A 1 106 ? 0.112 20.840 3.980 1.00 41.09 106 PRO A CA 1
ATOM 806 C C . PRO A 1 106 ? -1.063 21.444 4.783 1.00 41.09 106 PRO A C 1
ATOM 808 O O . PRO A 1 106 ? -1.324 22.640 4.695 1.00 41.09 106 PRO A O 1
ATOM 811 N N . TRP A 1 107 ? -1.760 20.625 5.571 1.00 46.28 107 TRP A N 1
ATOM 812 C CA . TRP A 1 107 ? -3.005 20.925 6.265 1.00 46.28 107 TRP A CA 1
ATOM 813 C C . TRP A 1 107 ? -2.747 21.163 7.757 1.00 46.28 107 TRP A C 1
ATOM 815 O O . TRP A 1 107 ? -2.035 20.389 8.407 1.00 46.28 107 TRP A O 1
ATOM 825 N N . LYS A 1 108 ? -3.350 22.210 8.327 1.00 39.75 108 LYS A N 1
ATOM 826 C CA . LYS A 1 108 ? -3.468 22.329 9.783 1.00 39.75 108 LYS A CA 1
ATOM 827 C C . LYS A 1 108 ? -4.616 21.425 10.231 1.00 39.75 108 LYS A C 1
ATOM 829 O O . LYS A 1 108 ? -5.675 21.426 9.612 1.00 39.75 108 LYS A O 1
ATOM 834 N N . ALA A 1 109 ? -4.410 20.657 11.300 1.00 40.06 109 ALA A N 1
ATOM 835 C CA . ALA A 1 109 ? -5.488 19.906 11.938 1.00 40.06 109 ALA A CA 1
ATOM 836 C C . ALA A 1 109 ? -6.622 20.885 12.306 1.00 40.06 109 ALA A C 1
ATOM 838 O O . ALA A 1 109 ? -6.416 21.763 13.146 1.00 40.06 109 ALA A O 1
ATOM 839 N N . GLY A 1 110 ? -7.763 20.786 11.617 1.00 43.25 110 GLY A N 1
ATOM 840 C CA . GLY A 1 110 ? -8.929 21.658 11.799 1.00 43.25 110 GLY A CA 1
ATOM 841 C C . GLY A 1 110 ? -9.569 22.205 10.516 1.00 43.25 110 GLY A C 1
ATOM 842 O O . GLY A 1 110 ? -10.732 22.597 10.572 1.00 43.25 110 GLY A O 1
ATOM 843 N N . ASP A 1 111 ? -8.869 22.212 9.376 1.00 44.31 111 ASP A N 1
ATOM 844 C CA . ASP A 1 111 ? -9.399 22.840 8.148 1.00 44.31 111 ASP A CA 1
ATOM 845 C C . ASP A 1 111 ? -10.428 21.965 7.396 1.00 44.31 111 ASP A C 1
ATOM 847 O O . ASP A 1 111 ? -11.285 22.500 6.695 1.00 44.31 111 ASP A O 1
ATOM 851 N N . ASP A 1 112 ? -10.427 20.646 7.626 1.00 46.53 112 ASP A N 1
ATOM 852 C CA . ASP A 1 112 ? -11.318 19.679 6.964 1.00 46.53 112 ASP A CA 1
ATOM 853 C C . ASP A 1 112 ? -12.225 18.935 7.957 1.00 46.53 112 ASP A C 1
ATOM 855 O O . ASP A 1 112 ? -12.364 17.710 7.914 1.00 46.53 112 ASP A O 1
ATOM 859 N N . LEU A 1 113 ? -12.876 19.665 8.870 1.00 43.84 113 LEU A N 1
ATOM 860 C CA . LEU A 1 113 ? -13.935 19.057 9.674 1.00 43.84 113 LEU A CA 1
ATOM 861 C C . LEU A 1 113 ? -15.039 18.494 8.746 1.00 43.84 113 LEU A C 1
ATOM 863 O O . LEU A 1 113 ? -15.502 19.200 7.839 1.00 43.84 113 LEU A O 1
ATOM 867 N N . PRO A 1 114 ? -15.522 17.260 8.992 1.00 44.16 114 PRO A N 1
ATOM 868 C CA . PRO A 1 114 ? -16.423 16.512 8.103 1.00 44.16 114 PRO A CA 1
ATOM 869 C C . PRO A 1 114 ? -17.760 17.208 7.797 1.00 44.16 114 PRO A C 1
ATOM 871 O O . PRO A 1 11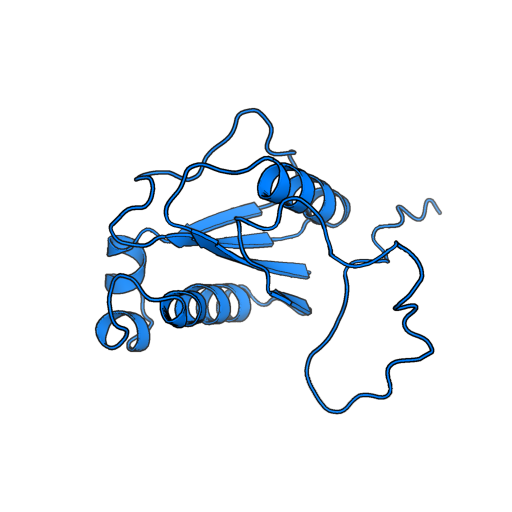4 ? -18.494 16.795 6.903 1.00 44.16 114 PRO A O 1
ATOM 874 N N . HIS A 1 115 ? -18.087 18.292 8.498 1.00 46.50 115 HIS A N 1
ATOM 875 C CA . HIS A 1 115 ? -19.317 19.059 8.309 1.00 46.50 115 HIS A CA 1
ATOM 876 C C . HIS A 1 115 ? -19.328 19.923 7.036 1.00 46.50 115 HIS A C 1
ATOM 878 O O . HIS A 1 115 ? -20.392 20.421 6.667 1.00 46.50 115 HIS A O 1
ATOM 884 N N . ASN A 1 116 ? -18.183 20.108 6.364 1.00 39.91 116 ASN A N 1
ATOM 885 C CA . ASN A 1 116 ? -18.075 20.997 5.199 1.00 39.91 116 ASN A CA 1
ATOM 886 C C . ASN A 1 116 ? -17.818 20.280 3.860 1.00 39.91 116 ASN A C 1
ATOM 888 O O . ASN A 1 116 ? -17.805 20.926 2.811 1.00 39.91 116 ASN A O 1
ATOM 892 N N . ILE A 1 117 ? -17.671 18.951 3.865 1.00 43.19 117 ILE A N 1
ATOM 893 C CA . ILE A 1 117 ? -17.498 18.148 2.649 1.00 43.19 117 ILE A CA 1
ATOM 894 C C . ILE A 1 117 ? -18.867 17.601 2.225 1.00 43.19 117 ILE A C 1
ATOM 896 O O . ILE A 1 117 ? -19.387 16.651 2.804 1.00 43.19 117 ILE A O 1
ATOM 900 N N . LYS A 1 118 ? -19.477 18.202 1.197 1.00 33.50 118 LYS A N 1
ATOM 901 C CA . LYS A 1 118 ? -20.644 17.623 0.507 1.00 33.50 118 LYS A CA 1
ATOM 902 C C . LYS A 1 118 ? -20.143 16.596 -0.520 1.00 33.50 118 LYS A C 1
ATOM 904 O O . LYS A 1 118 ? -19.452 17.012 -1.450 1.00 33.50 118 LYS A O 1
ATOM 909 N N . PRO A 1 119 ? -20.462 15.293 -0.407 1.00 38.88 119 PRO A N 1
ATOM 910 C CA . PRO A 1 119 ? -19.895 14.296 -1.305 1.00 38.88 119 PRO A CA 1
ATOM 911 C C . PRO A 1 119 ? -20.622 14.324 -2.657 1.00 38.88 119 PRO A C 1
ATOM 913 O O . PRO A 1 119 ? -21.850 14.431 -2.715 1.00 38.88 119 PRO A O 1
ATOM 916 N N . PRO A 1 120 ? -19.864 14.197 -3.755 1.00 34.50 120 PRO 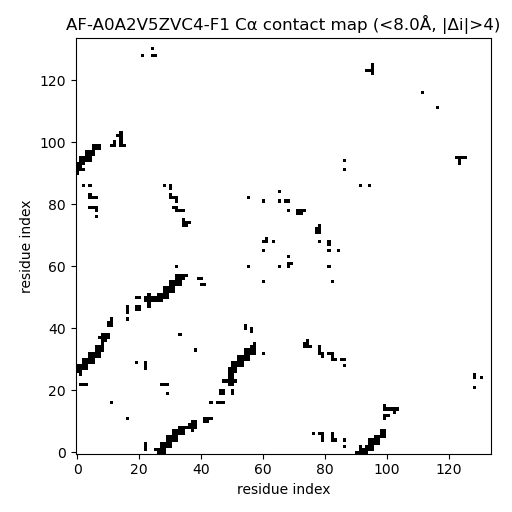A N 1
ATOM 917 C CA . PRO A 1 120 ? -19.948 12.959 -4.515 1.00 34.50 120 PRO A CA 1
ATOM 918 C C . PRO A 1 120 ? -18.540 12.467 -4.870 1.00 34.50 120 PRO A C 1
ATOM 920 O O . PRO A 1 120 ? -17.849 13.064 -5.688 1.00 34.50 120 PRO A O 1
ATOM 923 N N . GLY A 1 121 ? -18.121 11.358 -4.265 1.00 32.84 121 GLY A N 1
ATOM 924 C CA . GLY A 1 121 ? -16.829 10.728 -4.544 1.00 32.84 121 GLY A CA 1
ATOM 925 C C . GLY A 1 121 ? -16.006 10.508 -3.280 1.00 32.84 121 GLY A C 1
ATOM 926 O O . GLY A 1 121 ? -15.957 11.368 -2.409 1.00 32.84 121 GLY A O 1
ATOM 927 N N . LEU A 1 122 ? -15.419 9.314 -3.190 1.00 41.38 122 LEU A N 1
ATOM 928 C CA . LEU A 1 122 ? -14.551 8.801 -2.127 1.00 41.38 122 LEU A CA 1
ATOM 929 C C . LEU A 1 122 ? -13.686 9.891 -1.457 1.00 41.38 122 LEU A C 1
ATOM 931 O O . LEU A 1 122 ? -12.737 10.390 -2.055 1.00 41.38 122 LEU A O 1
ATOM 935 N N . SER A 1 123 ? -13.983 10.215 -0.201 1.00 34.78 123 SER A N 1
ATOM 936 C CA . SER A 1 123 ? -13.050 10.885 0.707 1.00 34.78 123 SER A CA 1
ATOM 937 C C . SER A 1 123 ? -13.502 10.641 2.139 1.00 34.78 123 SER A C 1
ATOM 939 O O . SER A 1 123 ? -14.570 11.116 2.523 1.00 34.78 123 SER A O 1
ATOM 941 N N . ILE A 1 124 ? -12.713 9.900 2.919 1.00 45.84 124 ILE A N 1
ATOM 942 C CA . ILE A 1 124 ? -12.790 9.943 4.381 1.00 45.84 124 ILE A CA 1
ATOM 943 C C . ILE A 1 124 ? -11.373 10.134 4.919 1.00 45.84 124 ILE A C 1
ATOM 945 O O . ILE A 1 124 ? -10.486 9.297 4.745 1.00 45.84 124 ILE A O 1
ATOM 949 N N . VAL A 1 125 ? -1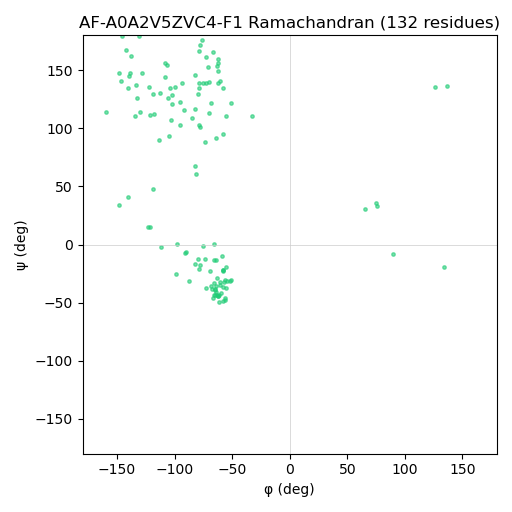1.196 11.305 5.525 1.00 41.53 125 VAL A N 1
ATOM 950 C CA . VAL A 1 125 ? -10.015 11.790 6.233 1.00 41.53 125 VAL A CA 1
ATOM 951 C C . VAL A 1 125 ? -9.929 11.099 7.596 1.00 41.53 125 VAL A C 1
ATOM 953 O O . VAL A 1 125 ? -10.936 10.918 8.278 1.00 41.53 125 VAL A O 1
ATOM 956 N N . LEU A 1 126 ? -8.709 10.724 7.986 1.00 40.31 126 LEU A N 1
ATOM 957 C CA . LEU A 1 126 ? -8.356 10.290 9.338 1.00 40.31 126 LEU A CA 1
ATOM 958 C C . LEU A 1 126 ? -8.555 11.451 10.327 1.00 40.31 126 LEU A C 1
ATOM 960 O O . LEU A 1 126 ? -7.622 12.223 10.535 1.00 40.31 126 LEU A O 1
ATOM 964 N N . ASP A 1 127 ? -9.734 11.572 10.940 1.00 39.53 127 ASP A N 1
ATOM 965 C CA . ASP A 1 127 ? -9.891 12.393 12.154 1.00 39.53 127 ASP A CA 1
ATOM 966 C C . ASP A 1 127 ? -10.958 11.891 13.149 1.00 39.53 127 ASP A C 1
ATOM 968 O O . ASP A 1 127 ? -11.589 12.688 13.831 1.00 39.53 127 ASP A O 1
ATOM 972 N N . GLU A 1 128 ? -11.150 10.570 13.289 1.00 41.75 128 GLU A N 1
ATOM 973 C CA . GLU A 1 128 ? -11.915 9.999 14.422 1.00 41.75 128 GLU A CA 1
ATOM 974 C C . GLU A 1 128 ? -11.317 8.697 15.001 1.00 41.75 128 GLU A C 1
ATOM 976 O O . GLU A 1 128 ? -12.031 7.795 15.426 1.00 41.75 128 GLU A O 1
ATOM 981 N N . CYS A 1 129 ? -9.990 8.602 15.136 1.00 36.00 129 CYS A N 1
ATOM 982 C CA . CYS A 1 129 ? -9.402 7.674 16.117 1.00 36.00 129 CYS A CA 1
ATOM 983 C C . CYS A 1 129 ? -9.429 8.312 17.517 1.00 36.00 129 CYS A C 1
ATOM 985 O O . CYS A 1 129 ? -8.392 8.569 18.124 1.00 36.00 129 CYS A O 1
ATOM 987 N N . ARG A 1 130 ? -10.617 8.632 18.044 1.00 37.62 130 ARG A N 1
ATOM 988 C CA . ARG A 1 130 ? -10.769 8.866 19.486 1.00 37.62 130 ARG A CA 1
ATOM 989 C C . ARG A 1 130 ? -11.146 7.540 20.122 1.00 37.62 130 ARG A C 1
ATOM 991 O O . ARG A 1 130 ? -12.214 7.006 19.852 1.00 37.62 130 ARG A O 1
ATOM 998 N N . ALA A 1 131 ? -10.269 7.034 20.985 1.00 37.31 131 ALA A N 1
ATOM 999 C CA . ALA A 1 131 ? -10.622 6.016 21.959 1.00 37.31 131 ALA A CA 1
ATOM 1000 C C . ALA A 1 131 ? -11.756 6.567 22.841 1.00 37.31 131 ALA A C 1
ATOM 1002 O O . ALA A 1 131 ? -11.522 7.331 23.777 1.00 37.31 131 ALA A O 1
ATOM 1003 N N . GLY A 1 132 ? -12.994 6.240 22.481 1.00 33.47 132 GLY A N 1
ATOM 1004 C CA . GLY A 1 132 ? -14.154 6.415 23.336 1.00 33.47 132 GLY A CA 1
ATOM 1005 C C . GLY A 1 132 ? -14.163 5.286 24.351 1.00 33.47 132 GLY A C 1
ATOM 1006 O O . GLY A 1 132 ? -14.504 4.155 24.026 1.00 33.47 132 GLY A O 1
ATOM 1007 N N . SER A 1 133 ? -13.730 5.594 25.565 1.00 38.72 133 SER A N 1
ATOM 1008 C CA . SER A 1 133 ? -14.085 4.841 26.759 1.00 38.72 133 SER A CA 1
ATOM 1009 C C . SER A 1 133 ? -15.565 5.080 27.072 1.00 38.72 133 SER A C 1
ATOM 1011 O O . SER A 1 133 ? -15.919 6.203 27.439 1.00 38.72 133 SER A O 1
ATOM 1013 N N . GLU A 1 134 ? -16.385 4.038 26.955 1.00 35.69 134 GLU A N 1
ATOM 1014 C CA . GLU A 1 134 ? -17.574 3.826 27.794 1.00 35.69 134 GLU A CA 1
ATOM 1015 C C . GLU A 1 134 ? -17.356 2.575 28.650 1.00 35.69 134 GLU A C 1
ATOM 1017 O O . GLU A 1 134 ? -16.843 1.569 28.103 1.00 35.69 134 GLU A O 1
#

Mean predicted aligned error: 9.44 Å

Sequence (134 aa):
MFAAVITTIQEPTRGVVKLVEKLAECGGLLVVAGDKQGPAHFRSQHFAEGCRVDFLALADQHASEFDLARKLPVGSYSRKNIAYLHAIAAGVDFLYETDDDKVSPPWKAGDDLPHNIKPPGLSIVLDECRAGSE

Foldseek 3Di:
DEEEFEEDLEEQDPVNLVVLVLQQLVLYEYEYEYAPNHDPDHDDPSRDPSYHYHYQYLVNLVVDPDPVSVVDDTPDRCSSVSSVVVCVVVVHPAYHYDYRPPPDDPDDVPPCDPVPDDDDDHDDDRDPSDPDDD

Solvent-accessible surface area (backbone atoms only — not comparable to full-atom values): 8072 Å² total; per-residue (Å²): 86,46,31,40,33,24,43,40,55,55,71,76,34,76,39,42,35,53,49,34,42,58,29,20,70,64,58,11,35,41,27,34,17,36,35,87,75,23,52,94,66,83,74,60,97,70,54,39,76,58,33,48,75,48,69,36,39,53,66,53,38,54,72,42,91,50,70,60,47,74,69,50,65,81,84,43,79,70,43,30,58,55,19,51,52,51,45,54,75,70,63,44,76,41,71,36,81,56,65,49,81,52,81,60,73,100,64,65,95,75,82,77,54,77,91,73,68,80,82,87,71,97,79,65,79,96,80,75,74,67,89,76,85,129

Nearest PDB structures (foldseek):
  8stw-assembly1_E  TM=5.278E-01  e=7.083E-01  Homo sapiens
  6qkv-assembly1_A  TM=3.819E-01  e=7.083E-01  Pseudomonas aeruginosa
  5ji5-assembly1_A  TM=4.174E-01  e=9.143E-01  Paraburkholderia phymatum STM815
  3w0l-assembly2_D  TM=4.541E-01  e=9.091E+00  Xenopus laevis
  7lbg-assembly1_D  TM=2.564E-01  e=3.073E+00  Homo sapiens

Radius of gyration: 15.22 Å; Cα contacts (8 Å, |Δi|>4): 216; chains: 1; bounding box: 35×36×45 Å